Protein AF-A0A2M7IVA7-F1 (afdb_monomer_lite)

Secondary structure (DSSP, 8-state):
-EEEEEEESSSB-TTT-PEEEEEEE--SSS-EEEEEEEEETT--EEEEEEEEEEE-SEEESSTTSSS--EE-SB-TTSPBPPSEEEEEEEEEEETTEEEEEEEEEEE--

Sequence (109 aa):
GLKYVSLLPNPFSPEVSPLKIGYFLTTDIPPAMVSIRIYNLRGELVRTLLDNDIQFPGRYGSRTSLKEISWDGTADDGNIARNGRYIIRITAKDNSGEKTELIPVVLVK

pLDDT: mean 97.07, std 2.02, range [89.06, 98.88]

Structure (mmCIF, N/CA/C/O backbone):
data_AF-A0A2M7IVA7-F1
#
_entry.id   AF-A0A2M7IVA7-F1
#
loop_
_atom_site.group_PDB
_atom_site.id
_atom_site.type_symbol
_atom_site.label_atom_id
_atom_site.label_alt_id
_atom_site.label_comp_id
_atom_site.label_asym_id
_atom_site.label_entity_id
_atom_site.label_seq_id
_atom_site.pdbx_PDB_ins_code
_atom_site.Cartn_x
_atom_site.Cartn_y
_atom_site.Cartn_z
_atom_site.occupancy
_atom_site.B_iso_or_equiv
_atom_site.auth_seq_id
_atom_site.auth_comp_id
_atom_site.auth_asym_id
_atom_site.auth_atom_id
_atom_site.pdbx_PDB_model_num
ATOM 1 N N . GLY A 1 1 ? 6.535 -5.029 -13.419 1.00 89.25 1 GLY A N 1
ATOM 2 C CA . GLY A 1 1 ? 5.433 -4.338 -12.714 1.00 89.25 1 GLY A CA 1
ATOM 3 C C . GLY A 1 1 ? 4.979 -5.056 -11.446 1.00 89.25 1 GLY A C 1
ATOM 4 O O . GLY A 1 1 ? 5.627 -5.988 -10.983 1.00 89.25 1 GLY A O 1
ATOM 5 N N . LEU A 1 2 ? 3.837 -4.645 -10.893 1.00 96.81 2 LEU A N 1
ATOM 6 C CA . LEU A 1 2 ? 3.243 -5.228 -9.683 1.00 96.81 2 LEU A CA 1
ATOM 7 C C . LEU A 1 2 ? 2.364 -6.437 -10.041 1.00 96.81 2 LEU A C 1
ATOM 9 O O . LEU A 1 2 ? 1.609 -6.390 -11.012 1.00 96.81 2 LEU A O 1
ATOM 13 N N . LYS A 1 3 ? 2.483 -7.538 -9.293 1.00 97.44 3 LYS A N 1
ATOM 14 C CA . LYS A 1 3 ? 1.691 -8.768 -9.464 1.00 97.44 3 LYS A CA 1
ATOM 15 C C . LYS A 1 3 ? 1.186 -9.264 -8.112 1.00 97.44 3 LYS A C 1
ATOM 17 O O . LYS A 1 3 ? 1.817 -9.009 -7.091 1.00 97.44 3 LYS A O 1
ATOM 22 N N . TYR A 1 4 ? 0.069 -9.994 -8.117 1.00 96.38 4 TYR A N 1
ATOM 23 C CA . TYR A 1 4 ? -0.521 -10.613 -6.918 1.00 96.38 4 TYR A CA 1
ATOM 24 C C . TYR A 1 4 ? -0.678 -9.638 -5.741 1.00 96.38 4 TYR A C 1
ATOM 26 O O . TYR A 1 4 ? -0.373 -9.974 -4.595 1.00 96.38 4 TYR A O 1
ATOM 34 N N . VAL A 1 5 ? -1.102 -8.405 -6.037 1.00 97.88 5 VAL A N 1
ATOM 35 C CA . VAL A 1 5 ? -1.286 -7.389 -5.002 1.00 97.88 5 VAL A CA 1
ATOM 36 C C . VAL A 1 5 ? -2.427 -7.811 -4.081 1.00 97.88 5 VAL A C 1
ATOM 38 O O . VAL A 1 5 ? -3.493 -8.211 -4.544 1.00 97.88 5 VAL A O 1
ATOM 41 N N . SER A 1 6 ? -2.195 -7.743 -2.774 1.00 96.62 6 SER A N 1
ATOM 42 C CA . SER A 1 6 ? -3.158 -8.148 -1.753 1.00 96.62 6 SER A CA 1
ATOM 43 C C . SER A 1 6 ? -3.099 -7.221 -0.544 1.00 96.62 6 SER A C 1
ATOM 45 O O . SER A 1 6 ? -2.026 -6.793 -0.119 1.00 96.62 6 SER A O 1
ATOM 47 N N . LEU A 1 7 ? -4.276 -6.928 0.004 1.00 97.81 7 LEU A N 1
ATOM 48 C CA . LEU A 1 7 ? -4.471 -6.142 1.216 1.00 97.81 7 LEU A CA 1
ATOM 49 C C . LEU A 1 7 ? -5.206 -7.016 2.228 1.00 97.81 7 LEU A C 1
ATOM 51 O O . LEU A 1 7 ? -6.346 -7.403 1.966 1.00 97.81 7 LEU A O 1
ATOM 55 N N . LEU A 1 8 ? -4.559 -7.367 3.339 1.00 96.19 8 LEU A N 1
ATOM 56 C CA . LEU A 1 8 ? -5.125 -8.300 4.314 1.00 96.19 8 LEU A CA 1
ATOM 57 C C . LEU A 1 8 ? -4.937 -7.807 5.756 1.00 96.19 8 LEU A C 1
ATOM 59 O O . LEU A 1 8 ? -3.805 -7.508 6.134 1.00 96.19 8 LEU A O 1
ATOM 63 N N . PRO A 1 9 ? -5.996 -7.797 6.583 1.00 96.38 9 PRO A N 1
ATOM 64 C CA . PRO A 1 9 ? -7.394 -8.080 6.226 1.00 96.38 9 PRO A CA 1
ATOM 65 C C . PRO A 1 9 ? -8.044 -6.909 5.453 1.00 96.38 9 PRO A C 1
ATOM 67 O O . PRO A 1 9 ? -7.528 -5.801 5.461 1.00 96.38 9 PRO A O 1
ATOM 70 N N . ASN A 1 10 ? -9.155 -7.133 4.745 1.00 92.75 10 ASN A N 1
ATOM 71 C CA . ASN A 1 10 ? -9.950 -6.056 4.134 1.00 92.75 10 ASN A CA 1
ATOM 72 C C . ASN A 1 10 ? -11.448 -6.418 4.198 1.00 92.75 10 ASN A C 1
ATOM 74 O O . ASN A 1 10 ? -11.850 -7.343 3.487 1.00 92.75 10 ASN A O 1
ATOM 78 N N . PRO A 1 11 ? -12.276 -5.733 5.016 1.00 95.75 11 PRO A N 1
ATOM 79 C CA . PRO A 1 11 ? -11.944 -4.602 5.900 1.00 95.75 11 PRO A CA 1
ATOM 80 C C . PRO A 1 11 ? -10.889 -4.923 6.974 1.00 95.75 11 PRO A C 1
ATOM 82 O O . PRO A 1 11 ? -10.718 -6.088 7.330 1.00 95.75 11 PRO A O 1
ATOM 85 N N . PHE A 1 12 ? -10.205 -3.903 7.508 1.00 97.31 12 PHE A N 1
ATOM 86 C CA . PHE A 1 12 ? -9.301 -4.053 8.658 1.00 97.31 12 PHE A CA 1
ATOM 87 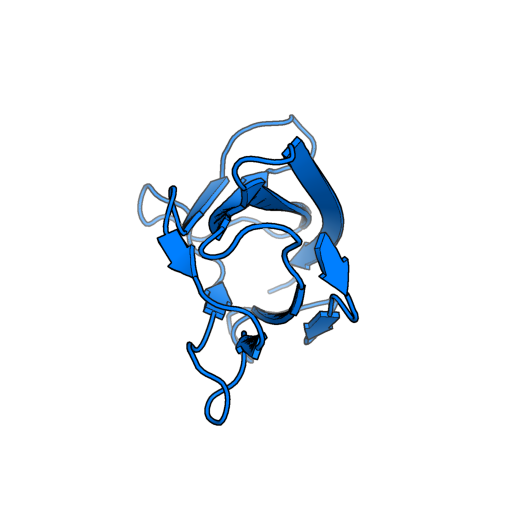C C . PHE A 1 12 ? -9.667 -3.136 9.824 1.00 97.31 12 PHE A C 1
ATOM 89 O O . PHE A 1 12 ? -10.200 -2.043 9.627 1.00 97.31 12 PHE A O 1
ATOM 96 N N . SER A 1 13 ? -9.326 -3.593 11.030 1.00 97.25 13 SER A N 1
ATOM 97 C CA . SER A 1 13 ? -9.374 -2.811 12.264 1.00 97.25 13 SER A CA 1
ATOM 98 C C . SER A 1 13 ? -7.967 -2.704 12.849 1.00 97.25 13 SER A C 1
ATOM 100 O O . SER A 1 13 ? -7.406 -3.742 13.211 1.00 97.25 13 SER A O 1
ATOM 102 N N . PRO A 1 14 ? -7.403 -1.490 12.986 1.00 95.25 14 PRO A N 1
ATOM 103 C CA . PRO A 1 14 ? -6.134 -1.266 13.679 1.00 95.25 14 PRO A CA 1
ATOM 104 C C . PRO A 1 14 ? -6.085 -1.819 15.108 1.00 95.25 14 PRO A C 1
ATOM 106 O O . PRO A 1 14 ? -5.011 -2.166 15.587 1.00 95.25 14 PRO A O 1
ATOM 109 N N . GLU A 1 15 ? -7.240 -1.922 15.775 1.00 96.19 15 GLU A N 1
ATOM 110 C CA . GLU A 1 15 ? -7.360 -2.448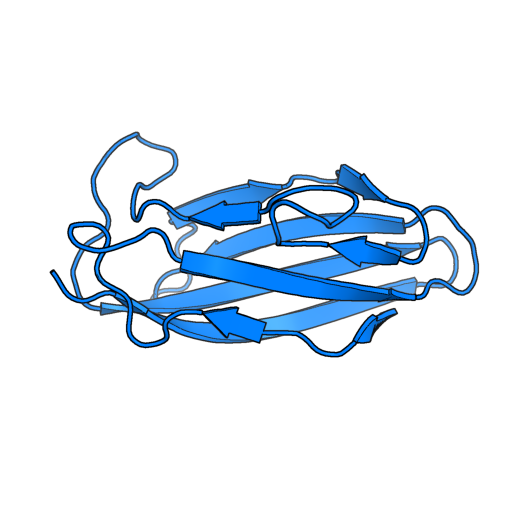 17.142 1.00 96.19 15 GLU A CA 1
ATOM 111 C C . GLU A 1 15 ? -7.223 -3.978 17.195 1.00 96.19 15 GLU A C 1
ATOM 113 O O . GLU A 1 15 ? -6.901 -4.540 18.239 1.00 96.19 15 GLU A O 1
ATOM 118 N N . VAL A 1 16 ? -7.428 -4.657 16.060 1.00 96.75 16 VAL A N 1
ATOM 119 C CA . VAL A 1 16 ? -7.302 -6.116 15.928 1.00 96.75 16 VAL A CA 1
ATOM 120 C C . VAL A 1 16 ? -5.979 -6.501 15.264 1.00 96.75 16 VAL A C 1
ATOM 122 O O . VAL A 1 16 ? -5.274 -7.392 15.740 1.00 96.75 16 VAL A O 1
ATOM 125 N N . SER A 1 17 ? -5.642 -5.883 14.128 1.00 96.00 17 SER A N 1
ATOM 126 C CA . SER A 1 17 ? -4.421 -6.183 13.373 1.00 96.00 17 SER A CA 1
ATOM 127 C C . SER A 1 17 ? -4.109 -5.088 12.347 1.00 96.00 17 SER A C 1
ATOM 129 O O . SER A 1 17 ? -5.037 -4.573 11.718 1.00 96.00 17 SER A O 1
ATOM 131 N N . PRO A 1 18 ? -2.827 -4.759 12.096 1.00 97.12 18 PRO A N 1
ATOM 132 C CA . PRO A 1 18 ? -2.481 -3.838 11.022 1.00 97.12 18 PRO A CA 1
ATOM 133 C C . PRO A 1 18 ? -2.849 -4.420 9.650 1.00 97.12 18 PRO A C 1
ATOM 135 O O . PRO A 1 18 ? -2.828 -5.634 9.429 1.00 97.12 18 PRO A O 1
ATOM 138 N N . LEU A 1 19 ? -3.121 -3.537 8.695 1.00 98.19 19 LEU A N 1
ATOM 139 C CA . LEU A 1 19 ? -3.305 -3.901 7.297 1.00 98.19 19 LEU A CA 1
ATOM 140 C C . LEU A 1 19 ? -1.962 -4.305 6.689 1.00 98.19 19 LEU A C 1
ATOM 142 O O . LEU A 1 19 ? -1.060 -3.479 6.601 1.00 98.19 19 LEU A O 1
ATOM 146 N N . LYS A 1 20 ? -1.828 -5.535 6.202 1.00 98.12 20 LYS A N 1
ATOM 147 C CA . LYS A 1 20 ? -0.647 -5.995 5.458 1.00 98.12 20 LYS A CA 1
ATOM 148 C C . LYS A 1 20 ? -0.818 -5.754 3.967 1.00 98.12 20 LYS A C 1
ATOM 150 O O . LYS A 1 20 ? -1.893 -5.998 3.419 1.00 98.12 20 LYS A O 1
ATOM 155 N N . ILE A 1 21 ? 0.258 -5.317 3.317 1.00 98.44 21 ILE A N 1
ATOM 156 C CA . ILE A 1 21 ? 0.277 -4.953 1.896 1.00 98.44 21 ILE A CA 1
ATOM 157 C C . ILE A 1 21 ? 1.270 -5.855 1.173 1.00 98.44 21 ILE A C 1
ATOM 159 O O . ILE A 1 21 ? 2.473 -5.601 1.184 1.00 98.44 21 ILE A O 1
ATOM 163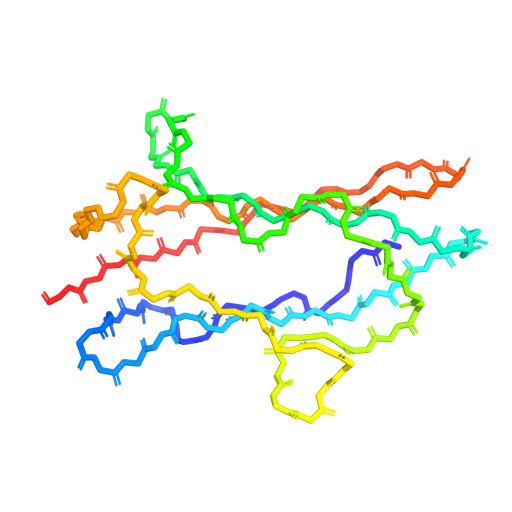 N N . GLY A 1 22 ? 0.760 -6.919 0.556 1.00 98.12 22 GLY A N 1
ATOM 164 C CA . GLY A 1 22 ? 1.544 -7.915 -0.169 1.00 98.12 22 GLY A CA 1
ATOM 165 C C . GLY A 1 22 ? 1.576 -7.666 -1.670 1.00 98.12 22 GLY A C 1
ATOM 166 O O . GLY A 1 22 ? 0.559 -7.308 -2.256 1.00 98.12 22 GLY A O 1
ATOM 167 N N . TYR A 1 23 ? 2.723 -7.906 -2.304 1.00 98.50 23 TYR A N 1
ATOM 168 C CA . TYR A 1 23 ? 2.851 -7.958 -3.764 1.00 98.50 23 TYR A CA 1
ATOM 169 C C . TYR A 1 23 ? 4.076 -8.774 -4.187 1.00 98.50 23 TYR A C 1
ATOM 171 O O . TYR A 1 23 ? 5.006 -9.010 -3.413 1.00 98.50 23 TYR A O 1
ATOM 179 N N . PHE A 1 24 ? 4.073 -9.200 -5.445 1.00 98.38 24 PHE A N 1
ATOM 180 C CA . PHE A 1 24 ? 5.242 -9.712 -6.142 1.00 98.38 24 PHE A CA 1
ATOM 181 C C . PHE A 1 24 ? 5.715 -8.666 -7.153 1.00 98.38 24 PHE A C 1
ATOM 183 O O . PHE A 1 24 ? 4.973 -8.278 -8.060 1.00 98.38 24 PHE A O 1
ATOM 190 N N . LEU A 1 25 ? 6.946 -8.195 -6.985 1.00 98.44 25 LEU A N 1
ATOM 191 C CA . LEU A 1 25 ? 7.569 -7.229 -7.873 1.00 98.44 25 LEU A CA 1
ATOM 192 C C . LEU A 1 25 ? 8.266 -7.961 -9.021 1.00 98.44 25 LEU A C 1
ATOM 194 O O . LEU A 1 25 ? 9.121 -8.817 -8.814 1.00 98.44 25 LEU A O 1
ATOM 198 N N . THR A 1 26 ? 7.909 -7.579 -10.240 1.00 97.12 26 THR A N 1
ATOM 199 C CA . THR A 1 26 ? 8.669 -7.867 -11.464 1.00 97.12 26 THR A CA 1
ATOM 200 C C . THR A 1 26 ? 9.231 -6.550 -11.988 1.00 97.12 26 THR A C 1
ATOM 202 O O . THR A 1 26 ? 8.613 -5.504 -11.785 1.00 97.12 26 THR A O 1
ATOM 205 N N . THR A 1 27 ? 10.359 -6.563 -12.683 1.00 93.81 27 THR A N 1
ATOM 206 C CA . THR A 1 27 ? 10.919 -5.372 -13.343 1.00 93.81 27 THR A CA 1
ATOM 207 C C . THR A 1 27 ? 11.693 -5.815 -14.573 1.00 93.81 27 THR A C 1
ATOM 209 O O . THR A 1 27 ? 12.329 -6.869 -14.541 1.00 93.81 27 THR A O 1
ATOM 212 N N . ASP A 1 28 ? 11.583 -5.034 -15.646 1.00 92.38 28 ASP A N 1
ATOM 213 C CA . ASP A 1 28 ? 12.280 -5.312 -16.902 1.00 92.38 28 ASP A CA 1
ATOM 214 C C . ASP A 1 28 ? 13.742 -4.842 -16.820 1.00 92.38 28 ASP A C 1
ATOM 216 O O . ASP A 1 28 ? 14.626 -5.440 -17.430 1.00 92.38 28 ASP A O 1
ATOM 220 N N . ILE A 1 29 ? 14.010 -3.802 -16.014 1.00 95.44 29 ILE A N 1
ATOM 221 C CA . ILE A 1 29 ? 15.348 -3.249 -15.765 1.00 95.44 29 ILE A CA 1
ATOM 222 C C . ILE A 1 29 ? 15.533 -3.035 -14.249 1.00 95.44 29 ILE A C 1
ATOM 224 O O . ILE A 1 29 ? 15.219 -1.957 -13.749 1.00 95.44 29 ILE A O 1
ATOM 228 N N . PRO A 1 30 ? 16.026 -4.035 -13.495 1.00 94.44 30 PRO A N 1
ATOM 229 C CA . PRO A 1 30 ? 16.202 -3.914 -12.049 1.00 94.44 30 PRO A CA 1
ATOM 230 C C . PRO A 1 30 ? 17.319 -2.926 -11.654 1.00 94.44 30 PRO A C 1
ATOM 232 O O . PRO A 1 30 ? 18.333 -2.850 -12.353 1.00 94.44 30 PRO A O 1
ATOM 235 N N . PRO A 1 31 ? 17.206 -2.245 -10.491 1.00 96.81 31 PRO A N 1
ATOM 236 C CA . PRO A 1 31 ? 16.089 -2.282 -9.538 1.00 96.81 31 PRO A CA 1
ATOM 237 C C . PRO A 1 31 ? 14.937 -1.333 -9.923 1.00 96.81 31 PRO A C 1
ATOM 239 O O . PRO A 1 31 ? 15.099 -0.438 -10.747 1.00 96.81 31 PRO A O 1
ATOM 242 N N . ALA A 1 32 ? 13.786 -1.489 -9.266 1.00 98.12 32 ALA A N 1
ATOM 243 C CA . ALA A 1 32 ? 12.670 -0.549 -9.359 1.00 98.12 32 ALA A CA 1
ATOM 244 C C . ALA A 1 32 ? 12.532 0.277 -8.069 1.00 98.12 32 ALA A C 1
ATOM 246 O O . ALA A 1 32 ? 12.779 -0.218 -6.971 1.00 98.12 32 ALA A O 1
ATOM 247 N N . MET A 1 33 ? 12.097 1.526 -8.194 1.00 98.50 33 MET A N 1
ATOM 248 C CA . MET A 1 33 ? 11.727 2.409 -7.090 1.00 98.50 33 MET A CA 1
ATOM 249 C C . MET A 1 33 ? 10.242 2.222 -6.772 1.00 98.50 33 MET A C 1
ATOM 251 O O . MET A 1 33 ? 9.389 2.427 -7.641 1.00 98.50 33 MET A O 1
ATOM 255 N N . VAL A 1 34 ? 9.926 1.840 -5.534 1.00 98.69 34 VAL A N 1
ATOM 256 C CA . VAL A 1 34 ? 8.558 1.576 -5.079 1.00 98.69 34 VAL A CA 1
ATOM 257 C C . VAL A 1 34 ? 8.103 2.626 -4.068 1.00 98.69 34 VAL A C 1
ATOM 259 O O . VAL A 1 34 ? 8.748 2.867 -3.052 1.00 98.69 34 VAL A O 1
ATOM 262 N N . SER A 1 35 ? 6.952 3.238 -4.337 1.00 98.81 35 SER A N 1
ATOM 263 C CA . SER A 1 35 ? 6.259 4.152 -3.426 1.00 98.81 35 SER A CA 1
ATOM 264 C C . SER A 1 35 ? 4.901 3.574 -3.036 1.00 98.81 35 SER A C 1
ATOM 266 O O . SER A 1 35 ? 4.158 3.106 -3.900 1.00 98.81 35 SER A O 1
ATOM 268 N N . ILE A 1 36 ? 4.552 3.639 -1.750 1.00 98.81 36 ILE A N 1
ATOM 269 C CA . ILE A 1 36 ? 3.246 3.216 -1.231 1.00 98.81 36 ILE A CA 1
ATOM 270 C C . ILE A 1 36 ? 2.657 4.354 -0.416 1.00 98.81 36 ILE A C 1
ATOM 272 O O . ILE A 1 36 ? 3.180 4.708 0.642 1.00 98.81 36 ILE A O 1
ATOM 276 N N . ARG A 1 37 ? 1.554 4.911 -0.914 1.00 98.88 37 ARG A N 1
ATOM 277 C CA . ARG A 1 37 ? 0.851 6.043 -0.305 1.00 98.88 37 ARG A CA 1
ATOM 278 C C . ARG A 1 37 ? -0.618 5.714 -0.102 1.00 98.88 37 ARG A C 1
ATOM 280 O O . ARG A 1 37 ? -1.221 5.007 -0.906 1.00 98.88 37 ARG A O 1
ATOM 287 N N . ILE A 1 38 ? -1.184 6.235 0.974 1.00 98.81 38 ILE A N 1
ATOM 288 C CA . ILE A 1 38 ? -2.565 5.999 1.386 1.00 98.81 38 ILE A CA 1
ATOM 289 C C . ILE A 1 38 ? -3.319 7.311 1.283 1.00 98.81 38 ILE A C 1
ATOM 291 O O . ILE A 1 38 ? -2.883 8.312 1.844 1.00 98.81 38 ILE A O 1
ATOM 295 N N . TYR A 1 39 ? -4.457 7.295 0.601 1.00 98.75 39 TYR A N 1
ATOM 296 C CA . TYR A 1 39 ? -5.309 8.464 0.417 1.00 98.75 39 TYR A CA 1
ATOM 297 C C . TYR A 1 39 ? -6.701 8.204 0.974 1.00 98.75 39 TYR A C 1
ATOM 299 O O . TYR A 1 39 ? -7.192 7.075 0.934 1.00 98.75 39 TYR A O 1
ATOM 307 N N . ASN A 1 40 ? -7.365 9.243 1.467 1.00 98.12 40 ASN A N 1
ATOM 308 C CA . ASN A 1 40 ? -8.798 9.164 1.738 1.00 98.12 40 ASN A CA 1
ATOM 309 C C . ASN A 1 40 ? -9.619 9.435 0.461 1.00 98.12 40 ASN A C 1
ATOM 311 O O . ASN A 1 40 ? -9.074 9.763 -0.593 1.00 98.12 40 ASN A O 1
ATOM 315 N N . LEU A 1 41 ? -10.950 9.326 0.545 1.00 97.06 41 LEU A N 1
ATOM 316 C CA . LEU A 1 41 ? -11.833 9.563 -0.608 1.00 97.06 41 LEU A CA 1
ATOM 317 C C . LEU A 1 41 ? -11.860 11.017 -1.113 1.00 97.06 41 LEU A C 1
ATOM 319 O O . LEU A 1 41 ? -12.344 11.250 -2.216 1.00 97.06 41 LEU A O 1
ATOM 323 N N . ARG A 1 42 ? -11.347 11.986 -0.343 1.00 97.44 42 ARG A N 1
ATOM 324 C CA . ARG A 1 42 ? -11.157 13.371 -0.809 1.00 97.44 42 ARG A CA 1
ATOM 325 C C . ARG A 1 42 ? -9.854 13.552 -1.596 1.00 97.44 42 ARG A C 1
ATOM 327 O O . ARG A 1 42 ? -9.592 14.645 -2.080 1.00 97.44 42 ARG A O 1
ATOM 334 N N . GLY A 1 43 ? -9.041 12.500 -1.726 1.00 96.56 43 GLY A N 1
ATOM 335 C CA . GLY A 1 43 ? -7.727 12.557 -2.368 1.00 96.56 43 GLY A CA 1
ATOM 336 C C . GLY A 1 43 ? -6.628 13.138 -1.476 1.00 96.56 43 GLY A C 1
ATOM 337 O O . GLY A 1 43 ? -5.523 13.375 -1.955 1.00 96.56 43 GLY A O 1
ATOM 338 N N . GLU A 1 44 ? -6.898 13.355 -0.187 1.00 97.81 44 GLU A N 1
ATOM 339 C CA . GLU A 1 44 ? -5.896 13.844 0.763 1.00 97.81 44 GLU A CA 1
ATOM 340 C C . GLU A 1 44 ? -4.933 12.704 1.119 1.00 97.81 44 GLU A C 1
ATOM 342 O O . GLU A 1 44 ? -5.372 11.575 1.370 1.00 97.81 44 GLU A O 1
ATOM 347 N N . LEU A 1 45 ? -3.627 12.994 1.138 1.00 98.38 45 LEU A N 1
ATOM 348 C CA . LEU A 1 45 ? -2.604 12.051 1.587 1.00 98.38 45 LEU A CA 1
ATOM 349 C C . LEU A 1 45 ? -2.756 11.825 3.094 1.00 98.38 45 LEU A C 1
ATOM 351 O O . LEU A 1 45 ? -2.742 12.768 3.878 1.00 98.38 45 LEU A O 1
ATOM 355 N N . VAL A 1 46 ? -2.907 10.564 3.478 1.00 98.56 46 VAL A N 1
ATOM 356 C CA . VAL A 1 46 ? -3.092 10.127 4.865 1.00 98.56 46 VAL A CA 1
ATOM 357 C C . VAL A 1 46 ? -1.785 9.590 5.420 1.00 98.56 46 VAL A C 1
ATOM 359 O O . VAL A 1 46 ? -1.419 9.920 6.541 1.00 98.56 46 VAL A O 1
ATOM 362 N N . ARG A 1 47 ? -1.094 8.744 4.651 1.00 98.62 47 ARG A N 1
ATOM 363 C CA . ARG A 1 47 ? 0.131 8.077 5.093 1.00 98.62 47 ARG A CA 1
ATOM 364 C C . ARG A 1 47 ? 1.054 7.777 3.923 1.00 98.62 47 ARG A C 1
ATOM 366 O O . ARG A 1 47 ? 0.590 7.295 2.885 1.00 98.62 47 ARG A O 1
ATOM 373 N N . THR A 1 48 ? 2.353 7.940 4.131 1.00 98.69 48 THR A N 1
ATOM 374 C CA . THR A 1 48 ? 3.397 7.394 3.259 1.00 98.69 48 THR A CA 1
ATOM 375 C C . THR A 1 48 ? 4.063 6.209 3.953 1.00 98.69 48 THR A C 1
ATOM 377 O O . THR A 1 48 ? 4.657 6.348 5.017 1.00 98.69 48 THR A O 1
ATOM 380 N N . LEU A 1 49 ? 3.936 5.012 3.377 1.00 98.44 49 LEU A N 1
ATOM 381 C CA . LEU A 1 49 ? 4.563 3.800 3.921 1.00 98.44 49 LEU A CA 1
ATOM 382 C C . LEU A 1 49 ? 5.934 3.537 3.308 1.00 98.44 49 LEU A C 1
ATOM 384 O O . LEU A 1 49 ? 6.837 3.083 4.000 1.00 98.44 49 LEU A O 1
ATOM 388 N N . LEU A 1 50 ? 6.069 3.804 2.009 1.00 98.50 50 LEU A N 1
ATOM 389 C CA . LEU A 1 50 ? 7.327 3.744 1.273 1.00 98.50 50 LEU A CA 1
ATOM 390 C C . LEU A 1 50 ? 7.410 4.961 0.361 1.00 98.50 50 LEU A C 1
ATOM 392 O O . LEU A 1 50 ? 6.429 5.291 -0.311 1.00 98.50 50 LEU A O 1
ATOM 396 N N . ASP A 1 51 ? 8.585 5.575 0.304 1.00 98.38 51 ASP A N 1
ATOM 397 C CA . ASP A 1 51 ? 8.887 6.667 -0.611 1.00 98.38 51 ASP A CA 1
ATOM 398 C C . ASP A 1 51 ? 10.148 6.320 -1.396 1.00 98.38 51 ASP A C 1
ATOM 400 O O . ASP A 1 51 ? 11.231 6.235 -0.822 1.00 98.38 51 ASP A O 1
ATOM 404 N N . ASN A 1 52 ? 9.991 6.078 -2.701 1.00 97.94 52 ASN A N 1
ATOM 405 C CA . ASN A 1 52 ? 11.100 5.772 -3.611 1.00 97.94 52 ASN A CA 1
ATOM 406 C C . ASN A 1 52 ? 12.037 4.641 -3.129 1.00 97.94 52 ASN A C 1
ATOM 408 O O . ASN A 1 52 ? 13.242 4.667 -3.373 1.00 97.94 52 ASN A O 1
ATOM 412 N N . ASP A 1 53 ? 11.477 3.629 -2.465 1.00 98.44 53 ASP A N 1
ATOM 413 C CA . ASP A 1 53 ? 12.215 2.507 -1.889 1.00 98.44 53 ASP A CA 1
ATOM 414 C C . ASP A 1 53 ? 12.802 1.629 -3.003 1.00 98.44 53 ASP A C 1
ATOM 416 O O . ASP A 1 53 ? 12.065 1.131 -3.856 1.00 98.44 53 ASP A O 1
ATOM 420 N N . ILE A 1 54 ? 14.124 1.443 -3.019 1.00 98.12 54 ILE A N 1
ATOM 421 C CA . ILE A 1 54 ? 14.804 0.646 -4.049 1.00 98.12 54 ILE A CA 1
ATOM 422 C C . ILE A 1 54 ? 14.551 -0.841 -3.784 1.00 98.12 54 ILE A C 1
ATOM 424 O O . ILE A 1 54 ? 14.917 -1.368 -2.733 1.00 98.12 54 ILE A O 1
ATOM 428 N N . GLN A 1 55 ? 13.954 -1.531 -4.755 1.00 98.25 55 GLN A N 1
ATOM 429 C CA . GLN A 1 55 ? 13.551 -2.929 -4.642 1.00 98.25 55 GLN A CA 1
ATOM 430 C C . GLN A 1 55 ? 13.961 -3.757 -5.864 1.00 98.25 55 GLN A C 1
ATOM 432 O O . GLN A 1 55 ? 13.893 -3.311 -7.011 1.00 98.25 55 GLN A O 1
ATOM 437 N N . PHE A 1 56 ? 14.372 -4.997 -5.608 1.00 97.88 56 PHE A N 1
ATOM 438 C CA . PHE A 1 56 ? 14.694 -5.993 -6.631 1.00 97.88 56 PHE A CA 1
ATOM 439 C C . PHE A 1 56 ? 13.482 -6.903 -6.885 1.00 97.88 56 PHE A C 1
ATOM 441 O O . PHE A 1 56 ? 12.586 -6.970 -6.043 1.00 97.88 56 PHE A O 1
ATOM 448 N N . PRO A 1 57 ? 13.417 -7.620 -8.025 1.00 97.94 57 PRO A N 1
ATOM 449 C CA . PRO A 1 57 ? 12.360 -8.598 -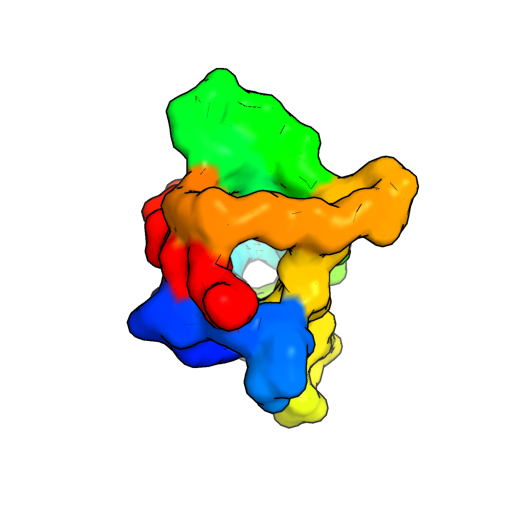8.256 1.00 97.94 57 PRO A CA 1
ATOM 450 C C . PRO A 1 57 ? 12.204 -9.567 -7.079 1.00 97.94 57 PRO A C 1
ATOM 452 O O . PRO A 1 57 ? 13.188 -10.124 -6.591 1.00 97.94 57 PRO A O 1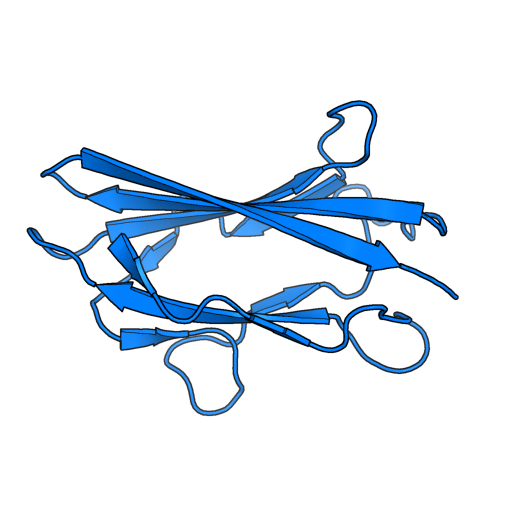
ATOM 455 N N . GLY A 1 58 ? 10.970 -9.800 -6.639 1.00 98.00 58 GLY A N 1
ATOM 456 C CA . GLY A 1 58 ? 10.716 -10.697 -5.517 1.00 98.00 58 GLY A CA 1
ATOM 457 C C . GLY A 1 58 ? 9.403 -10.447 -4.792 1.00 98.00 58 GLY A C 1
ATOM 458 O O . GLY A 1 58 ? 8.578 -9.623 -5.188 1.00 98.00 58 GLY A O 1
ATOM 459 N N . ARG A 1 59 ? 9.199 -11.205 -3.712 1.00 98.25 59 ARG A N 1
ATOM 460 C CA . ARG A 1 59 ? 8.005 -11.124 -2.867 1.00 98.25 59 ARG A CA 1
ATOM 461 C C . ARG A 1 59 ? 8.208 -10.099 -1.751 1.00 98.25 59 ARG A C 1
ATOM 463 O O . ARG A 1 59 ? 9.232 -10.138 -1.070 1.00 98.25 59 ARG A O 1
ATOM 470 N N . TYR A 1 60 ? 7.192 -9.268 -1.525 1.00 98.31 60 TYR A N 1
ATOM 471 C CA . TYR A 1 60 ? 7.138 -8.210 -0.514 1.00 98.31 60 TYR A CA 1
ATOM 472 C C . TYR A 1 60 ? 5.839 -8.284 0.305 1.00 98.31 60 TYR A C 1
ATOM 474 O O . TYR A 1 60 ? 4.838 -8.847 -0.143 1.00 98.31 60 TYR A O 1
ATOM 482 N N . GLY A 1 61 ? 5.857 -7.702 1.508 1.00 94.50 61 GLY A N 1
ATOM 483 C CA . GLY A 1 61 ? 4.665 -7.442 2.319 1.00 94.50 61 GLY A CA 1
ATOM 484 C C . GLY A 1 61 ? 4.322 -8.456 3.407 1.00 94.50 61 GLY A C 1
ATOM 485 O O . GLY A 1 61 ? 3.278 -8.336 4.042 1.00 94.50 61 GLY A O 1
ATOM 486 N N . SER A 1 62 ? 5.173 -9.453 3.653 1.00 91.38 62 SER A N 1
ATOM 487 C CA . SER A 1 62 ? 4.996 -10.390 4.771 1.00 91.38 62 SER A CA 1
ATOM 488 C C . SER A 1 62 ? 6.295 -10.607 5.542 1.00 91.38 62 SER A C 1
ATOM 490 O O . SER A 1 62 ? 7.375 -10.331 5.028 1.00 91.38 62 SER A O 1
ATOM 492 N N . ARG A 1 63 ? 6.192 -11.166 6.754 1.00 89.06 63 ARG A N 1
ATOM 493 C CA . ARG A 1 63 ? 7.338 -11.464 7.634 1.00 89.06 63 ARG A CA 1
ATOM 494 C C . ARG A 1 63 ? 8.400 -12.379 7.016 1.00 89.06 63 ARG A C 1
ATOM 496 O O . ARG A 1 63 ? 9.533 -12.375 7.473 1.00 89.06 63 ARG A O 1
ATOM 503 N N . THR A 1 64 ? 8.035 -13.182 6.017 1.00 91.06 64 THR A N 1
ATOM 504 C CA . THR A 1 64 ? 8.947 -14.098 5.304 1.00 91.06 64 THR A CA 1
ATOM 505 C C . THR A 1 64 ? 9.346 -13.579 3.921 1.00 91.06 64 THR A C 1
ATOM 507 O O . THR A 1 64 ? 9.971 -14.290 3.140 1.00 91.06 64 THR A O 1
ATOM 510 N N . SER A 1 65 ? 8.930 -12.362 3.577 1.00 94.31 65 SER A N 1
ATOM 511 C CA . SER A 1 65 ? 9.256 -11.685 2.321 1.00 94.31 65 SER A CA 1
ATOM 512 C C . SER A 1 65 ? 10.494 -10.803 2.474 1.00 94.31 65 SER A C 1
ATOM 514 O O . SER A 1 65 ? 11.006 -10.637 3.575 1.00 94.31 65 SER A O 1
ATOM 516 N N . LEU A 1 66 ? 10.955 -10.205 1.372 1.00 94.50 66 LEU A N 1
ATOM 517 C CA . LEU A 1 66 ? 12.142 -9.339 1.369 1.00 94.50 66 LEU A CA 1
ATOM 518 C C . LEU A 1 66 ? 11.986 -8.104 2.271 1.00 94.50 66 LEU A C 1
ATOM 520 O O . LEU A 1 66 ? 12.975 -7.567 2.761 1.00 94.50 66 LEU A O 1
ATOM 524 N N . LYS A 1 67 ? 10.745 -7.656 2.489 1.00 97.19 67 LYS A N 1
ATOM 525 C CA . LYS A 1 67 ? 10.388 -6.574 3.411 1.00 97.19 67 LYS A CA 1
ATOM 526 C C . LYS A 1 67 ? 8.944 -6.743 3.866 1.00 97.19 67 LYS A C 1
ATOM 528 O O . LYS A 1 67 ? 8.072 -7.023 3.039 1.00 97.19 67 LYS A O 1
ATOM 533 N N . GLU A 1 68 ? 8.682 -6.564 5.155 1.00 97.25 68 GLU A N 1
ATOM 534 C CA . GLU A 1 68 ? 7.318 -6.456 5.679 1.00 97.25 68 GLU A CA 1
ATOM 535 C C . GLU A 1 68 ? 6.784 -5.039 5.443 1.00 97.25 68 GLU A C 1
ATOM 537 O O . GLU A 1 68 ? 7.512 -4.058 5.583 1.00 97.25 68 GLU A O 1
ATOM 542 N N . ILE A 1 69 ? 5.522 -4.935 5.029 1.00 98.38 69 ILE A N 1
ATOM 543 C CA . ILE A 1 69 ? 4.874 -3.663 4.711 1.00 98.38 69 ILE A CA 1
ATOM 544 C C . ILE A 1 69 ? 3.472 -3.716 5.296 1.00 98.38 69 ILE A C 1
ATOM 546 O O . ILE A 1 69 ? 2.659 -4.563 4.911 1.00 98.38 69 ILE A O 1
ATOM 550 N N . SER A 1 70 ? 3.193 -2.805 6.219 1.00 97.88 70 SER A N 1
ATOM 551 C CA . SER A 1 70 ? 1.902 -2.739 6.884 1.00 97.88 70 SER A CA 1
ATOM 552 C C . SER A 1 70 ? 1.504 -1.318 7.249 1.00 97.88 70 SER A C 1
ATOM 554 O O . SER A 1 70 ? 2.361 -0.467 7.475 1.00 97.88 70 SER A O 1
ATOM 556 N N . TRP A 1 71 ? 0.198 -1.093 7.359 1.00 98.31 71 TRP A N 1
ATOM 557 C CA . TRP A 1 71 ? -0.391 0.124 7.895 1.00 98.31 71 TRP A CA 1
ATOM 558 C C . TRP A 1 71 ? -1.102 -0.166 9.213 1.00 98.31 71 TRP A C 1
ATOM 560 O O . TRP A 1 71 ? -2.000 -1.002 9.284 1.00 98.31 71 TRP A O 1
ATOM 570 N N . ASP A 1 72 ? -0.715 0.557 10.251 1.00 97.75 72 ASP A N 1
ATOM 571 C CA . ASP A 1 72 ? -1.269 0.482 11.604 1.00 97.75 72 ASP A CA 1
ATOM 572 C C . ASP A 1 72 ? -2.497 1.386 11.810 1.00 97.75 72 ASP A C 1
ATOM 574 O O . ASP A 1 72 ? -2.946 1.578 12.932 1.00 97.75 72 ASP A O 1
ATOM 578 N N . GLY A 1 73 ? -3.041 1.974 10.741 1.00 97.81 73 GLY A N 1
ATOM 579 C CA . GLY A 1 73 ? -4.172 2.893 10.838 1.00 97.81 73 GLY A CA 1
ATOM 580 C C . GLY A 1 73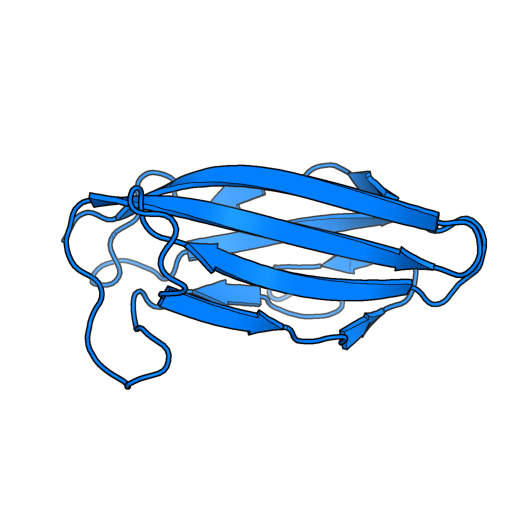 ? -3.814 4.294 11.334 1.00 97.81 73 GLY A C 1
ATOM 581 O O . GLY A 1 73 ? -4.727 5.047 11.664 1.00 97.81 73 GLY A O 1
ATOM 582 N N . THR A 1 74 ? -2.535 4.674 11.383 1.00 97.94 74 THR A N 1
ATOM 583 C CA . THR A 1 74 ? -2.112 6.045 11.716 1.00 97.94 74 THR A CA 1
ATOM 584 C C . THR A 1 74 ? -1.840 6.879 10.464 1.00 97.94 74 THR A C 1
ATOM 586 O O . THR A 1 74 ? -1.490 6.351 9.409 1.00 97.94 74 THR A O 1
ATOM 589 N N . ALA A 1 75 ? -2.037 8.188 10.549 1.00 97.88 75 ALA A N 1
ATOM 590 C CA . ALA A 1 75 ? -1.642 9.140 9.519 1.00 97.88 75 ALA A CA 1
ATOM 591 C C . ALA A 1 75 ? -0.174 9.579 9.706 1.00 97.88 75 ALA A C 1
ATOM 593 O O . ALA A 1 75 ? 0.469 9.216 10.693 1.00 97.88 75 ALA A O 1
ATOM 594 N N . ASP A 1 76 ? 0.391 10.313 8.743 1.00 97.44 76 ASP A N 1
ATOM 595 C CA . ASP A 1 76 ? 1.766 10.847 8.831 1.00 97.44 76 ASP A CA 1
ATOM 596 C C . ASP A 1 76 ? 1.921 11.875 9.975 1.00 97.44 76 ASP A C 1
ATOM 598 O O . ASP A 1 76 ? 3.006 12.026 10.528 1.00 97.44 76 ASP A O 1
ATOM 602 N N . ASP A 1 77 ? 0.834 12.542 10.375 1.00 96.00 77 ASP A N 1
ATOM 603 C CA . ASP A 1 77 ? 0.796 13.482 11.507 1.00 96.00 77 ASP A CA 1
ATOM 604 C C . ASP A 1 77 ? 0.711 12.790 12.886 1.00 96.00 77 ASP A C 1
ATOM 606 O O . ASP A 1 77 ? 0.624 13.458 13.916 1.00 96.00 77 ASP A O 1
ATOM 610 N N . GLY A 1 78 ? 0.721 11.452 12.914 1.00 95.50 78 GLY A N 1
ATOM 611 C CA . GLY A 1 78 ? 0.610 10.639 14.125 1.00 95.50 78 GLY A CA 1
ATOM 612 C C . GLY A 1 78 ? -0.821 10.432 14.630 1.00 95.50 78 GLY A C 1
ATOM 613 O O . GLY A 1 78 ? -1.025 9.638 15.549 1.00 95.50 78 GLY A O 1
ATOM 614 N N . ASN A 1 79 ? -1.828 11.078 14.034 1.00 96.81 79 ASN A N 1
ATOM 615 C CA . ASN A 1 79 ? -3.220 10.876 14.420 1.00 96.81 79 ASN A CA 1
ATOM 616 C C . ASN A 1 79 ? -3.749 9.532 13.915 1.00 96.81 79 ASN A C 1
ATOM 618 O O . ASN A 1 79 ? -3.360 9.028 12.860 1.00 96.81 79 ASN A O 1
ATOM 622 N N . ILE A 1 80 ? -4.713 8.959 14.636 1.00 96.50 80 ILE A N 1
ATOM 623 C CA . ILE A 1 80 ? -5.381 7.742 14.175 1.00 96.50 80 ILE A CA 1
ATOM 624 C C . ILE A 1 80 ? -6.338 8.098 13.033 1.00 96.50 80 ILE A C 1
ATOM 626 O O . ILE A 1 80 ? -7.224 8.947 13.184 1.00 96.50 80 ILE A O 1
ATOM 630 N N . ALA A 1 81 ? -6.214 7.399 11.908 1.00 97.50 81 ALA A N 1
ATOM 631 C CA . ALA A 1 81 ? -7.128 7.519 10.786 1.00 97.50 81 ALA A CA 1
ATOM 632 C C . ALA A 1 81 ? -8.569 7.194 11.221 1.00 97.50 81 ALA A C 1
ATOM 634 O O . ALA A 1 81 ? -8.820 6.380 12.115 1.00 97.50 81 ALA A O 1
ATOM 635 N N . ARG A 1 82 ? -9.540 7.891 10.629 1.00 96.81 82 ARG A N 1
ATOM 636 C CA . ARG A 1 82 ? -10.965 7.728 10.947 1.00 96.81 82 ARG A CA 1
ATOM 637 C C . ARG A 1 82 ? -11.519 6.457 10.299 1.00 96.81 82 ARG A C 1
ATOM 639 O O . ARG A 1 82 ? -10.957 5.948 9.336 1.00 96.81 82 ARG A O 1
ATOM 646 N N . ASN A 1 83 ? -12.655 5.971 10.794 1.00 97.88 83 ASN A N 1
ATOM 647 C CA . ASN A 1 83 ? -13.390 4.919 10.092 1.00 97.88 83 ASN A CA 1
ATOM 648 C C . ASN A 1 83 ? -13.782 5.428 8.698 1.00 97.88 83 ASN A C 1
ATOM 650 O O . ASN A 1 83 ? -14.223 6.572 8.549 1.00 97.88 83 ASN A O 1
ATOM 654 N N . GLY A 1 84 ? -13.608 4.596 7.673 1.00 97.69 84 GLY A N 1
ATOM 655 C CA . GLY A 1 84 ? -13.886 5.002 6.302 1.00 97.69 84 GLY A CA 1
ATOM 656 C C . GLY A 1 84 ? -13.153 4.194 5.241 1.00 97.69 84 GLY A C 1
ATOM 657 O O . GLY A 1 84 ? -12.448 3.226 5.522 1.00 97.69 84 GLY A O 1
ATOM 658 N N . ARG A 1 85 ? -13.350 4.606 3.987 1.00 98.25 85 ARG A N 1
ATOM 659 C CA . ARG A 1 85 ? -12.660 4.030 2.830 1.00 98.25 85 ARG A CA 1
ATOM 660 C C . ARG A 1 85 ? -11.384 4.807 2.537 1.00 98.25 85 ARG A C 1
ATOM 662 O O . ARG A 1 85 ? -11.383 6.039 2.546 1.00 98.25 85 ARG A O 1
ATOM 669 N N . TYR A 1 86 ? -10.346 4.063 2.200 1.00 98.56 86 TYR A N 1
ATOM 670 C CA . TYR A 1 86 ? -9.038 4.565 1.819 1.00 98.56 86 TYR A CA 1
ATOM 671 C C . TYR A 1 86 ? -8.589 3.901 0.520 1.00 98.56 86 TYR A C 1
ATOM 673 O O . TYR A 1 86 ? -9.033 2.801 0.191 1.00 98.56 86 TYR A O 1
ATOM 681 N N . ILE A 1 87 ? -7.709 4.570 -0.215 1.00 98.62 87 ILE A N 1
ATOM 682 C CA . ILE A 1 87 ? -7.070 4.049 -1.420 1.00 98.62 87 ILE A CA 1
ATOM 683 C C . ILE A 1 87 ? -5.590 3.846 -1.123 1.00 98.62 87 ILE A C 1
ATOM 685 O O . ILE A 1 87 ? -4.882 4.803 -0.809 1.00 98.62 87 ILE A O 1
ATOM 689 N N . ILE A 1 88 ? -5.122 2.607 -1.255 1.00 98.62 88 ILE A N 1
ATOM 690 C CA . ILE A 1 88 ? -3.698 2.283 -1.269 1.00 98.62 88 ILE A CA 1
ATOM 691 C C . ILE A 1 88 ? -3.206 2.439 -2.705 1.00 98.62 88 ILE A C 1
ATOM 693 O O . ILE A 1 88 ? -3.640 1.707 -3.595 1.00 98.62 88 ILE A O 1
ATOM 697 N N . ARG A 1 89 ? -2.301 3.391 -2.928 1.00 98.81 89 ARG A N 1
ATOM 698 C CA . ARG A 1 89 ? -1.590 3.576 -4.192 1.00 98.81 89 ARG A CA 1
ATOM 699 C C . ARG A 1 89 ? -0.202 2.970 -4.078 1.00 98.81 89 ARG A C 1
ATOM 701 O O . ARG A 1 89 ? 0.617 3.465 -3.306 1.00 98.81 89 ARG A O 1
ATOM 708 N N . ILE A 1 90 ? 0.064 1.947 -4.881 1.00 98.75 90 ILE A N 1
ATOM 709 C CA . ILE A 1 90 ? 1.391 1.344 -5.027 1.00 98.75 90 ILE A CA 1
ATOM 710 C C . ILE A 1 90 ? 1.912 1.728 -6.403 1.00 98.75 90 ILE A C 1
ATOM 712 O O . ILE A 1 90 ? 1.290 1.405 -7.411 1.00 98.75 90 ILE A O 1
ATOM 716 N N . THR A 1 91 ? 3.050 2.405 -6.449 1.00 98.69 91 THR A N 1
ATOM 717 C CA . THR A 1 91 ? 3.713 2.794 -7.693 1.00 98.69 91 THR A CA 1
ATOM 718 C C . THR A 1 91 ? 5.088 2.145 -7.734 1.00 98.69 91 THR A C 1
ATOM 720 O O . THR A 1 91 ? 5.859 2.308 -6.796 1.00 98.69 91 THR A O 1
ATOM 723 N N . ALA A 1 92 ? 5.386 1.415 -8.807 1.00 98.44 92 ALA A N 1
ATOM 724 C CA . ALA A 1 92 ? 6.690 0.824 -9.082 1.00 98.44 92 ALA A CA 1
ATOM 725 C C . ALA A 1 92 ? 7.243 1.403 -10.387 1.00 98.44 92 ALA A C 1
ATOM 727 O O . ALA A 1 92 ? 6.585 1.308 -11.427 1.00 98.44 92 ALA A O 1
ATOM 728 N N . LYS A 1 93 ? 8.438 1.990 -10.330 1.00 98.31 93 LYS A N 1
ATOM 729 C CA . LYS A 1 93 ? 9.093 2.647 -11.463 1.00 98.31 93 LYS A CA 1
ATOM 730 C C . LYS A 1 93 ? 10.491 2.086 -11.679 1.00 98.31 93 LYS A C 1
ATOM 732 O O . LYS A 1 93 ? 11.296 2.092 -10.757 1.00 98.31 93 LYS A O 1
ATOM 737 N N . ASP A 1 94 ? 10.785 1.650 -12.891 1.00 97.00 94 ASP A N 1
ATOM 738 C CA . ASP A 1 94 ? 12.135 1.302 -13.333 1.00 97.00 94 ASP A CA 1
ATOM 739 C C . ASP A 1 94 ? 12.518 2.130 -14.575 1.00 97.00 94 ASP A C 1
ATOM 741 O O . ASP A 1 94 ? 11.804 3.062 -14.960 1.00 97.00 94 ASP A O 1
ATOM 745 N N . ASN A 1 95 ? 13.655 1.820 -15.201 1.00 96.06 95 ASN A N 1
ATOM 746 C CA . ASN A 1 95 ? 14.123 2.547 -16.386 1.00 96.06 95 ASN A CA 1
ATOM 747 C C . ASN A 1 95 ? 13.283 2.283 -17.650 1.00 96.06 95 ASN A C 1
ATOM 749 O O . ASN A 1 95 ? 13.445 2.996 -18.637 1.00 96.06 95 ASN A O 1
ATOM 753 N N . SER A 1 96 ? 12.401 1.280 -17.641 1.00 94.88 96 SER A N 1
ATOM 754 C CA . SER A 1 96 ? 11.480 0.993 -18.747 1.00 94.88 96 SER A CA 1
ATOM 755 C C . SER A 1 96 ? 10.150 1.741 -18.607 1.00 94.88 96 SER A C 1
ATOM 757 O O . SER A 1 96 ? 9.477 2.005 -19.604 1.00 94.88 96 SER A O 1
ATOM 759 N N . GLY A 1 97 ? 9.772 2.121 -17.381 1.00 95.88 97 GLY A N 1
ATOM 760 C CA . GLY A 1 97 ? 8.580 2.917 -17.126 1.00 95.88 97 GLY A CA 1
ATOM 761 C C . GLY A 1 97 ? 8.013 2.763 -15.718 1.00 95.88 97 GLY A C 1
ATOM 762 O O . GLY A 1 97 ? 8.658 2.278 -14.792 1.00 95.88 97 GLY A O 1
ATOM 763 N N . GLU A 1 98 ? 6.764 3.199 -15.562 1.00 97.12 98 GLU A N 1
ATOM 764 C CA . GLU A 1 98 ? 6.037 3.193 -14.292 1.00 97.12 98 GLU A CA 1
ATOM 765 C C . GLU A 1 98 ? 4.776 2.321 -14.379 1.00 97.12 98 GLU A C 1
ATOM 767 O O . GLU A 1 98 ? 4.052 2.322 -15.380 1.00 97.12 98 GLU A O 1
ATOM 772 N N . LYS A 1 99 ? 4.486 1.584 -13.304 1.00 97.62 99 LYS A N 1
ATOM 773 C CA . LYS A 1 99 ? 3.217 0.883 -13.082 1.00 97.62 99 LYS A CA 1
ATOM 774 C C . LYS A 1 99 ? 2.618 1.319 -11.754 1.00 97.62 99 LYS A C 1
ATOM 776 O O . LYS A 1 99 ? 3.315 1.351 -10.744 1.00 97.62 99 LYS A O 1
ATOM 781 N N . THR A 1 100 ? 1.322 1.609 -11.759 1.00 98.31 100 THR A N 1
ATOM 782 C CA . THR A 1 100 ? 0.572 2.008 -10.566 1.00 98.31 100 THR A CA 1
ATOM 783 C C . THR A 1 100 ? -0.637 1.099 -10.380 1.00 98.31 100 THR A C 1
ATOM 785 O O . THR A 1 100 ? -1.370 0.852 -11.331 1.00 98.31 100 THR A O 1
ATOM 788 N N . GLU A 1 101 ? -0.849 0.649 -9.147 1.00 98.31 101 GLU A N 1
ATOM 789 C CA . GLU A 1 101 ? -2.033 -0.080 -8.694 1.00 98.31 101 GLU A CA 1
ATOM 790 C C . GLU A 1 101 ? -2.757 0.745 -7.624 1.00 98.31 101 GLU A C 1
ATOM 792 O O . GLU A 1 101 ? -2.122 1.327 -6.738 1.00 98.31 101 GLU A O 1
ATOM 797 N N . LEU A 1 102 ? -4.087 0.798 -7.714 1.00 98.12 102 LEU A N 1
ATOM 798 C CA . LEU A 1 102 ? -4.963 1.491 -6.768 1.00 98.12 102 LEU A CA 1
ATOM 799 C C . LEU A 1 102 ? -5.927 0.471 -6.170 1.00 98.12 102 LEU A C 1
ATOM 801 O O . LEU A 1 102 ? -6.786 -0.052 -6.878 1.00 98.12 102 LEU A O 1
ATOM 805 N N . ILE A 1 103 ? -5.802 0.194 -4.873 1.00 98.00 103 ILE A N 1
ATOM 806 C CA . ILE A 1 103 ? -6.644 -0.796 -4.197 1.00 98.00 103 ILE A CA 1
ATOM 807 C C . ILE A 1 103 ? -7.430 -0.124 -3.067 1.00 98.00 103 ILE A C 1
ATOM 809 O O . ILE A 1 103 ? -6.821 0.483 -2.180 1.00 98.00 103 ILE A O 1
ATOM 813 N N . PRO A 1 104 ? -8.772 -0.219 -3.064 1.00 97.88 104 PRO A N 1
ATOM 814 C CA . PRO A 1 104 ? -9.577 0.284 -1.966 1.00 97.88 104 PRO A CA 1
ATOM 815 C C . PRO A 1 104 ? -9.482 -0.628 -0.738 1.00 97.88 104 PRO A C 1
ATOM 817 O O . PRO A 1 104 ? -9.494 -1.857 -0.841 1.00 97.88 104 PRO A O 1
ATOM 820 N N . VAL A 1 105 ? -9.471 -0.018 0.442 1.00 98.25 105 VAL A N 1
ATOM 821 C CA . VAL A 1 105 ? -9.552 -0.704 1.733 1.00 98.25 105 VAL A CA 1
ATOM 822 C C . VAL A 1 105 ? -10.516 0.025 2.657 1.00 98.25 105 VAL A C 1
ATOM 824 O O . VAL A 1 105 ? -10.637 1.252 2.608 1.00 98.25 105 VAL A O 1
ATOM 827 N N . VAL A 1 106 ? -11.226 -0.728 3.493 1.00 98.31 106 VAL A N 1
ATOM 828 C CA . VAL A 1 106 ? -12.094 -0.168 4.533 1.00 98.31 106 VAL A CA 1
ATOM 829 C C . VAL A 1 106 ? -11.404 -0.297 5.888 1.00 98.31 106 VAL A C 1
ATOM 831 O O . VAL A 1 106 ? -11.028 -1.401 6.277 1.00 98.31 106 VAL A O 1
ATOM 834 N N . LEU A 1 107 ? -11.259 0.825 6.595 1.00 98.00 107 LEU A N 1
ATOM 835 C CA . LEU A 1 107 ? -10.834 0.880 7.993 1.00 98.00 107 LEU A CA 1
ATOM 836 C C . LEU A 1 107 ? -12.080 0.988 8.875 1.00 98.00 107 LEU A C 1
ATOM 838 O O . LEU A 1 107 ? -12.877 1.918 8.707 1.00 98.00 107 LEU A O 1
ATOM 842 N N . VAL A 1 108 ? -12.236 0.054 9.811 1.00 96.69 108 VAL A N 1
ATOM 843 C CA . VAL A 1 108 ? -13.303 0.062 10.821 1.00 96.69 108 VAL A CA 1
ATOM 844 C C . VAL A 1 108 ? -12.697 -0.272 12.175 1.00 96.69 108 VAL A C 1
ATOM 846 O O . VAL A 1 108 ? -12.110 -1.335 12.316 1.00 96.69 108 VAL A O 1
ATOM 849 N N . LYS A 1 109 ? -12.829 0.630 13.143 1.00 89.88 109 LYS A N 1
ATOM 850 C CA . LYS A 1 109 ? -12.584 0.370 14.566 1.00 89.88 109 LYS A CA 1
ATOM 851 C C . LYS A 1 109 ? -13.855 -0.157 15.204 1.00 89.88 109 LYS A C 1
ATOM 853 O O . LYS A 1 109 ? -14.907 0.476 14.930 1.00 89.88 109 LYS A O 1
#

Foldseek 3Di:
DKAPWDWPPFQDELVVPWIWTKTFDDDPADWKFKWKWKAAPVRDTFATQGDRDTDDGWIEGDPPTPYHTTGSQHGPVRHHHDFHKMWIWMWIADPVGIDIDIDIGTYDD

Radius of gyration: 13.59 Å; chains: 1; bounding box: 30×28×36 Å